Protein AF-A0A954G5V8-F1 (afdb_monomer_lite)

Secondary structure (DSSP, 8-state):
----------HHHHHHHHHHHHHHHHS------------PPPPP--EEEEEESTTT-B--BGGGTB--SB-TT-SSGGGSHHHHHHHHHHHHHSSPPEEEEEES--

Sequence (106 aa):
MQQTRINSASPETFLRIVIVFAIISACGFSDRLVSADKPQPAPAFKKILFLGNSITLHGPSKKIGWEGNWGMAASSLDKDYVHIVTDSFTKSSGNKPQTMVKNIAA

Foldseek 3Di:
DDDPPDPDDDPVVVVVVVVVVVVVVVPDPPPPPVPPPDPDQDPQQAEDEAEEALQAFDDDDVPVPRHDGGRPPAPDPCRRVQNVVQVVSCVVRVHRHHYDTDHPPD

Structure (mmCIF, N/CA/C/O backbone):
data_AF-A0A954G5V8-F1
#
_entry.id   AF-A0A954G5V8-F1
#
loop_
_atom_site.group_PDB
_atom_site.id
_atom_site.type_symbol
_atom_site.label_atom_id
_atom_site.label_alt_id
_atom_site.label_comp_id
_atom_site.label_asym_id
_atom_site.label_entity_id
_atom_site.label_seq_id
_atom_site.pdbx_PDB_ins_code
_atom_site.Cartn_x
_atom_site.Cartn_y
_atom_site.Cartn_z
_atom_site.occupancy
_atom_site.B_iso_or_equiv
_atom_site.auth_seq_id
_atom_site.auth_comp_id
_atom_site.auth_asym_id
_atom_site.auth_atom_id
_atom_site.pdbx_PDB_model_num
ATOM 1 N N . MET A 1 1 ? -7.916 -40.151 85.929 1.00 43.75 1 MET A N 1
ATOM 2 C CA . MET A 1 1 ? -8.846 -39.466 85.006 1.00 43.75 1 MET A CA 1
ATOM 3 C C . MET A 1 1 ? -8.687 -37.968 85.224 1.00 43.75 1 MET A C 1
ATOM 5 O O . MET A 1 1 ? -9.086 -37.474 86.268 1.00 43.75 1 MET A O 1
ATOM 9 N N . GLN A 1 2 ? -7.974 -37.277 84.329 1.00 44.84 2 GLN A N 1
ATOM 10 C CA . GLN A 1 2 ? -7.777 -35.825 84.399 1.00 44.84 2 GLN A CA 1
ATOM 11 C C . GLN A 1 2 ? -8.982 -35.137 83.751 1.00 44.84 2 GLN A C 1
ATOM 13 O O . GLN A 1 2 ? -9.231 -35.326 82.565 1.00 44.84 2 GLN A O 1
ATOM 18 N N . GLN A 1 3 ? -9.737 -34.364 84.532 1.00 47.34 3 GLN A N 1
ATOM 19 C CA . GLN A 1 3 ? -10.824 -33.530 84.026 1.00 47.34 3 GLN A CA 1
ATOM 20 C C . GLN A 1 3 ? -10.210 -32.328 83.292 1.00 47.34 3 GLN A C 1
ATOM 22 O O . GLN A 1 3 ? -9.636 -31.434 83.916 1.00 47.34 3 GLN A O 1
ATOM 27 N N . THR A 1 4 ? -10.304 -32.301 81.965 1.00 50.00 4 THR A N 1
ATOM 28 C CA . THR A 1 4 ? -9.928 -31.152 81.136 1.00 50.00 4 THR A CA 1
ATOM 29 C C . THR A 1 4 ? -10.841 -29.972 81.466 1.00 50.00 4 THR A C 1
ATOM 31 O O . THR A 1 4 ? -12.022 -29.950 81.124 1.00 50.00 4 THR A O 1
ATOM 34 N N . ARG A 1 5 ? -10.291 -28.978 82.170 1.00 47.34 5 ARG A N 1
ATOM 35 C CA . ARG A 1 5 ? -10.950 -27.700 82.448 1.00 47.34 5 ARG A CA 1
ATOM 36 C C . ARG A 1 5 ? -11.068 -26.922 81.132 1.00 47.34 5 ARG A C 1
ATOM 38 O O . ARG A 1 5 ? -10.124 -26.270 80.700 1.00 47.34 5 ARG A O 1
ATOM 45 N N . ILE A 1 6 ? -12.221 -27.023 80.481 1.00 61.38 6 ILE A N 1
ATOM 46 C CA . ILE A 1 6 ? -12.620 -26.139 79.384 1.00 61.38 6 ILE A CA 1
ATOM 47 C C . ILE A 1 6 ? -12.751 -24.715 79.939 1.00 61.38 6 ILE A C 1
ATOM 49 O O . ILE A 1 6 ? -13.649 -24.421 80.724 1.00 61.38 6 ILE A O 1
ATOM 53 N N . ASN A 1 7 ? -11.809 -23.841 79.582 1.00 59.19 7 ASN A N 1
ATOM 54 C CA . ASN A 1 7 ? -11.862 -22.422 79.922 1.00 59.19 7 ASN A CA 1
ATOM 55 C C . ASN A 1 7 ? -13.017 -21.772 79.144 1.00 59.19 7 ASN A C 1
ATOM 57 O O . ASN A 1 7 ? -12.863 -21.401 77.983 1.00 59.19 7 ASN A O 1
ATOM 61 N N . SER A 1 8 ? -14.183 -21.651 79.778 1.00 61.31 8 SER A N 1
ATOM 62 C CA . SER A 1 8 ? -15.288 -20.833 79.284 1.00 61.31 8 SER A CA 1
ATOM 63 C C . SER A 1 8 ? -14.870 -19.364 79.346 1.00 61.31 8 SER A C 1
ATOM 65 O O . SER A 1 8 ? -14.660 -18.829 80.437 1.00 61.31 8 SER A O 1
ATOM 67 N N . ALA A 1 9 ? -14.711 -18.719 78.190 1.00 64.31 9 ALA A N 1
ATOM 68 C CA . ALA A 1 9 ? -14.469 -17.282 78.125 1.00 64.31 9 ALA A CA 1
ATOM 69 C C . ALA A 1 9 ? -15.561 -16.534 78.914 1.00 64.31 9 ALA A C 1
ATOM 71 O O . ALA A 1 9 ? -16.734 -16.905 7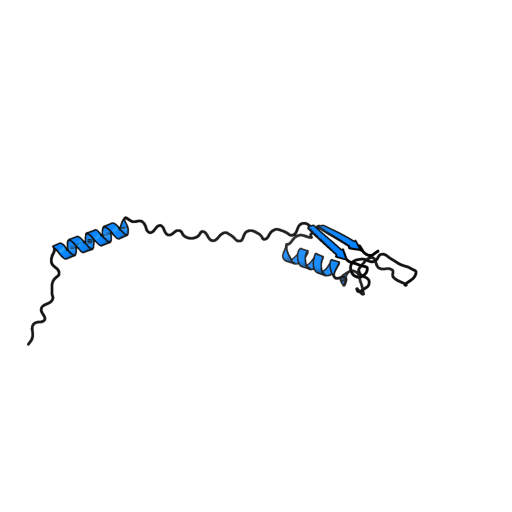8.865 1.00 64.31 9 ALA A O 1
ATOM 72 N N . SER A 1 10 ? -15.176 -15.519 79.691 1.00 68.69 10 SER A N 1
ATOM 73 C CA . SER A 1 10 ? -16.123 -14.783 80.534 1.00 68.69 10 SER A CA 1
ATOM 74 C C . SER A 1 10 ? -17.154 -14.030 79.673 1.00 68.69 10 SER A C 1
ATOM 76 O O . SER A 1 10 ? -16.832 -13.654 78.543 1.00 68.69 10 SER A O 1
ATOM 78 N N . PRO A 1 11 ? -18.372 -13.761 80.179 1.00 70.44 11 PRO A N 1
ATOM 79 C CA . PRO A 1 11 ? -19.420 -13.042 79.438 1.00 70.44 11 PRO A CA 1
ATOM 80 C C . PRO A 1 11 ? -18.955 -11.701 78.841 1.00 70.44 11 PRO A C 1
ATOM 82 O O . PRO A 1 11 ? -19.332 -11.341 77.730 1.00 70.44 11 PRO A O 1
ATOM 85 N N . GLU A 1 12 ? -18.039 -11.019 79.528 1.00 72.25 12 GLU A N 1
ATOM 86 C CA . GLU A 1 12 ? -17.387 -9.782 79.075 1.00 72.25 12 GLU A CA 1
ATOM 87 C C . GLU A 1 12 ? -16.534 -9.976 77.811 1.00 72.25 12 GLU A C 1
ATOM 89 O O . GLU A 1 12 ? -16.438 -9.097 76.955 1.00 72.25 12 GLU A O 1
ATOM 94 N N . THR A 1 13 ? -15.916 -11.151 77.669 1.00 69.31 13 THR A N 1
ATOM 95 C CA . THR A 1 13 ? -15.126 -11.522 76.488 1.00 69.31 13 THR A CA 1
ATOM 96 C C . THR A 1 13 ? -16.043 -11.731 75.287 1.00 69.31 13 THR A C 1
ATOM 98 O O . THR A 1 13 ? -15.734 -11.272 74.190 1.00 69.31 13 THR A O 1
ATOM 101 N N . PHE A 1 14 ? -17.209 -12.346 75.499 1.00 73.19 14 PHE A N 1
ATOM 102 C CA . PHE A 1 14 ? -18.224 -12.509 74.459 1.00 73.19 14 PHE A CA 1
ATOM 103 C C . PHE A 1 14 ? -18.810 -11.170 74.014 1.00 73.19 14 PHE A C 1
ATOM 105 O O . PHE A 1 14 ? -18.903 -10.919 72.814 1.00 73.19 14 PHE A O 1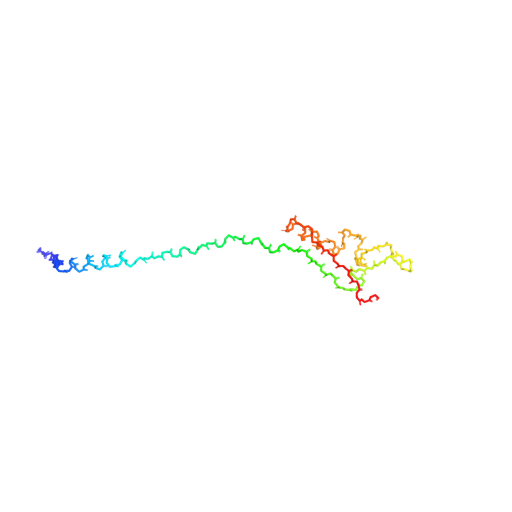
ATOM 112 N N . LEU A 1 15 ? -19.124 -10.279 74.957 1.00 72.44 15 LEU A N 1
ATOM 113 C CA . LEU A 1 15 ? -19.631 -8.945 74.642 1.00 72.44 15 LEU A CA 1
ATOM 114 C C . LEU A 1 15 ? -18.614 -8.132 73.824 1.00 72.44 15 LEU A C 1
ATOM 116 O O . LEU A 1 15 ? -18.972 -7.510 72.826 1.00 72.44 15 LEU A O 1
ATOM 120 N N . ARG A 1 16 ? -17.327 -8.208 74.179 1.00 75.50 16 ARG A N 1
ATOM 121 C CA . ARG A 1 16 ? -16.237 -7.576 73.418 1.00 75.50 16 ARG A CA 1
ATOM 122 C C . ARG A 1 16 ? -16.090 -8.144 72.008 1.00 75.50 16 ARG A C 1
ATOM 124 O O . ARG A 1 16 ? -15.915 -7.372 71.071 1.00 75.50 16 ARG A O 1
ATOM 131 N N . ILE A 1 17 ? -16.188 -9.464 71.846 1.00 75.81 17 ILE A N 1
ATOM 132 C CA . ILE A 1 17 ? -16.106 -10.117 70.531 1.00 75.81 17 ILE A CA 1
ATOM 133 C C . ILE A 1 17 ? -17.268 -9.664 69.637 1.00 75.81 17 ILE A C 1
ATOM 135 O O . ILE A 1 17 ? -17.035 -9.266 68.498 1.00 75.81 17 ILE A O 1
ATOM 139 N N . VAL A 1 18 ? -18.499 -9.644 70.155 1.00 76.62 18 VAL A N 1
ATOM 140 C CA . VAL A 1 18 ? -19.685 -9.211 69.394 1.00 76.62 18 VAL A CA 1
ATOM 141 C C . VAL A 1 18 ? -19.580 -7.740 68.977 1.00 76.62 18 VAL A C 1
ATOM 143 O O . VAL A 1 18 ? -19.893 -7.408 67.835 1.00 76.62 18 VAL A O 1
ATOM 146 N N . ILE A 1 19 ? -19.075 -6.865 69.853 1.00 73.81 19 ILE A N 1
ATOM 147 C CA . ILE A 1 19 ? -18.865 -5.442 69.538 1.00 73.81 19 ILE A CA 1
ATOM 148 C C . ILE A 1 19 ? -17.792 -5.261 68.452 1.00 73.81 19 ILE A C 1
ATOM 150 O O . ILE A 1 19 ? -17.989 -4.474 67.530 1.00 73.81 19 ILE A O 1
ATOM 154 N N . VAL A 1 20 ? -16.686 -6.010 68.505 1.00 69.56 20 VAL A N 1
ATOM 155 C CA . VAL A 1 20 ? -15.636 -5.957 67.470 1.00 69.56 20 VAL A CA 1
ATOM 156 C C . VAL A 1 20 ? -16.174 -6.424 66.115 1.00 69.56 20 VAL A C 1
ATOM 158 O O . VAL A 1 20 ? -15.944 -5.753 65.111 1.00 69.56 20 VAL A O 1
ATOM 161 N N . PHE A 1 21 ? -16.954 -7.508 66.077 1.00 67.19 21 PHE A N 1
ATOM 162 C CA . PHE A 1 21 ? -17.606 -7.966 64.845 1.00 67.19 21 PHE A CA 1
ATOM 163 C C . PHE A 1 21 ? -18.614 -6.945 64.295 1.00 67.19 21 PHE A C 1
ATOM 165 O O . PHE A 1 21 ? -18.647 -6.714 63.087 1.00 67.19 21 PHE A O 1
ATOM 172 N N . ALA A 1 2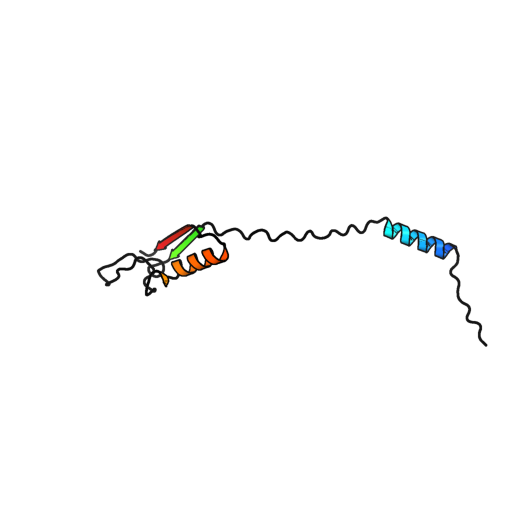2 ? -19.388 -6.282 65.160 1.00 68.88 22 ALA A N 1
ATOM 173 C CA . ALA A 1 22 ? -20.326 -5.237 64.748 1.00 68.88 22 ALA A CA 1
ATOM 174 C C . ALA A 1 22 ? -19.614 -4.002 64.163 1.00 68.88 22 ALA A C 1
ATOM 176 O O . ALA A 1 22 ? -20.070 -3.448 63.165 1.00 68.88 22 ALA A O 1
ATOM 177 N N . ILE A 1 23 ? -18.468 -3.601 64.726 1.00 66.00 23 ILE A N 1
ATOM 178 C CA . ILE A 1 23 ? -17.661 -2.476 64.220 1.00 66.00 23 ILE A CA 1
ATOM 179 C C . ILE A 1 23 ? -17.017 -2.821 62.871 1.00 66.00 23 ILE A C 1
ATOM 181 O O . ILE A 1 23 ? -17.036 -1.998 61.956 1.00 66.00 23 ILE A O 1
ATOM 185 N N . ILE A 1 24 ? -16.505 -4.046 62.712 1.00 62.91 24 ILE A N 1
ATOM 186 C CA . ILE A 1 24 ? -15.940 -4.525 61.439 1.00 62.91 24 ILE A CA 1
ATOM 187 C C . ILE A 1 24 ? -17.020 -4.578 60.348 1.00 62.91 24 ILE A C 1
ATOM 189 O O . ILE A 1 24 ? -16.738 -4.254 59.200 1.00 62.91 24 ILE A O 1
ATOM 193 N N . SER A 1 25 ? -18.264 -4.919 60.703 1.00 62.66 25 SER A N 1
ATOM 194 C CA . SER A 1 25 ? -19.384 -4.946 59.755 1.00 62.66 25 SER A CA 1
ATOM 195 C C . SER A 1 25 ? -19.953 -3.556 59.422 1.00 62.66 25 SER A C 1
ATOM 197 O O . SER A 1 25 ? -20.569 -3.402 58.369 1.00 62.66 25 SER A O 1
ATOM 199 N N . ALA A 1 26 ? -19.772 -2.554 60.292 1.00 61.28 26 ALA A N 1
ATOM 200 C CA . ALA A 1 26 ? -20.251 -1.181 60.087 1.00 61.28 26 ALA A CA 1
ATOM 201 C C . ALA A 1 26 ? -19.246 -0.292 59.331 1.00 61.28 26 ALA A C 1
ATOM 203 O O . ALA A 1 26 ? -19.646 0.645 58.637 1.00 61.28 26 ALA A O 1
ATOM 204 N N . CYS A 1 27 ? -17.949 -0.600 59.402 1.00 53.28 27 CYS A N 1
ATOM 205 C CA . CYS A 1 27 ? -16.945 -0.043 58.501 1.00 53.28 27 CYS A CA 1
ATOM 206 C C . CYS A 1 27 ? -17.060 -0.755 57.155 1.00 53.28 27 CYS A C 1
ATOM 208 O O . CYS A 1 27 ? -16.332 -1.705 56.887 1.00 53.28 27 CYS A O 1
ATOM 210 N N . GLY A 1 28 ? -18.013 -0.312 56.333 1.00 56.47 28 GLY A N 1
ATOM 211 C CA . GLY A 1 28 ? -18.241 -0.841 54.997 1.00 56.47 28 GLY A CA 1
ATOM 212 C C . GLY A 1 28 ? -16.925 -1.063 54.261 1.00 56.47 28 GLY A C 1
ATOM 213 O O . GLY A 1 28 ? -16.260 -0.107 53.852 1.00 56.47 28 GLY A O 1
ATOM 214 N N . PHE A 1 29 ? -16.575 -2.337 54.077 1.00 57.16 29 PHE A N 1
ATOM 215 C CA . PHE A 1 29 ? -15.659 -2.773 53.041 1.00 57.16 29 PHE A CA 1
ATOM 216 C C . PHE A 1 29 ? -16.357 -2.420 51.734 1.00 57.16 29 PHE A C 1
ATOM 218 O O . PHE A 1 29 ? -17.139 -3.184 51.178 1.00 57.16 29 PHE A O 1
ATOM 225 N N . SER A 1 30 ? -16.204 -1.164 51.328 1.00 56.31 30 SER A N 1
ATOM 226 C CA . SER A 1 30 ? -16.635 -0.726 50.021 1.00 56.31 30 SER A CA 1
ATOM 227 C C . SER A 1 30 ? -15.681 -1.422 49.076 1.00 56.31 30 SER A C 1
ATOM 229 O O . SER A 1 30 ? -14.590 -0.913 48.814 1.00 56.31 30 SER A O 1
ATOM 231 N N . ASP A 1 31 ? -16.076 -2.615 48.635 1.00 48.69 31 ASP A N 1
ATOM 232 C CA . ASP A 1 31 ? -15.572 -3.241 47.431 1.00 48.69 31 ASP A CA 1
ATOM 233 C C . ASP A 1 31 ? -15.693 -2.191 46.332 1.00 48.69 31 ASP A C 1
ATOM 235 O O . ASP A 1 31 ? -16.714 -2.046 45.658 1.00 48.69 31 ASP A O 1
ATOM 239 N N . ARG A 1 32 ? -14.632 -1.402 46.152 1.00 55.00 32 ARG A N 1
ATOM 240 C CA . ARG A 1 32 ? -14.363 -0.780 44.871 1.00 55.00 32 ARG A CA 1
ATOM 241 C C . ARG A 1 32 ? -14.047 -1.944 43.953 1.00 55.00 32 ARG A C 1
ATOM 243 O O . ARG A 1 32 ? -12.885 -2.265 43.722 1.00 55.00 32 ARG A O 1
ATOM 250 N N . LEU A 1 33 ? -15.099 -2.582 43.447 1.00 55.41 33 LEU A N 1
ATOM 251 C CA . LEU A 1 33 ? -15.027 -3.295 42.193 1.00 55.41 33 LEU A CA 1
ATOM 252 C C . LEU A 1 33 ? -14.473 -2.265 41.218 1.00 55.41 33 LEU A C 1
ATOM 254 O O . LEU A 1 33 ? -15.151 -1.305 40.851 1.00 55.41 33 LEU A O 1
ATOM 258 N N . VAL A 1 34 ? -13.186 -2.410 40.906 1.00 59.56 34 VAL A N 1
ATOM 259 C CA . VAL A 1 34 ? -12.573 -1.789 39.745 1.00 59.56 34 VAL A CA 1
ATOM 260 C C . VAL A 1 34 ? -13.512 -2.138 38.607 1.00 59.56 34 VAL A C 1
ATOM 262 O O . VAL A 1 34 ? -13.610 -3.294 38.199 1.00 59.56 34 VAL A O 1
ATOM 265 N N . SER A 1 35 ? -14.295 -1.147 38.185 1.00 61.81 35 SER A N 1
ATOM 266 C CA . SER A 1 35 ? -15.068 -1.245 36.966 1.00 61.81 35 SER A CA 1
ATOM 267 C C . SER A 1 35 ? -14.025 -1.529 35.904 1.00 61.81 35 SER A C 1
ATOM 269 O O . SER A 1 35 ? -13.194 -0.665 35.627 1.00 61.81 35 SER A O 1
ATOM 271 N N . ALA A 1 36 ? -13.987 -2.767 35.409 1.00 65.19 36 ALA A N 1
ATOM 272 C CA . ALA A 1 36 ? -13.164 -3.108 34.271 1.00 65.19 36 ALA A CA 1
ATOM 273 C C . ALA A 1 36 ? -13.579 -2.123 33.185 1.00 65.19 36 ALA A C 1
ATOM 275 O O . ALA A 1 36 ? -14.731 -2.150 32.738 1.00 65.19 36 ALA A O 1
ATOM 276 N N . ASP A 1 37 ? -12.695 -1.182 32.857 1.00 62.72 37 ASP A N 1
ATOM 277 C CA . ASP A 1 37 ? -12.921 -0.288 31.738 1.00 62.72 37 ASP A CA 1
ATOM 278 C C . ASP A 1 37 ? -13.264 -1.200 30.561 1.00 62.72 37 ASP A C 1
ATOM 280 O O . ASP A 1 37 ? -12.487 -2.094 30.205 1.00 62.72 37 ASP A O 1
ATOM 284 N N . LYS A 1 38 ? -14.479 -1.056 30.014 1.00 63.12 38 LYS A N 1
ATOM 285 C CA . LYS A 1 38 ? -14.834 -1.739 28.767 1.00 63.12 38 LYS A CA 1
ATOM 286 C C . LYS A 1 38 ? -13.693 -1.437 27.800 1.00 63.12 38 LYS A C 1
ATOM 288 O O . LYS A 1 38 ? -13.337 -0.259 27.739 1.00 63.12 38 LYS A O 1
ATOM 29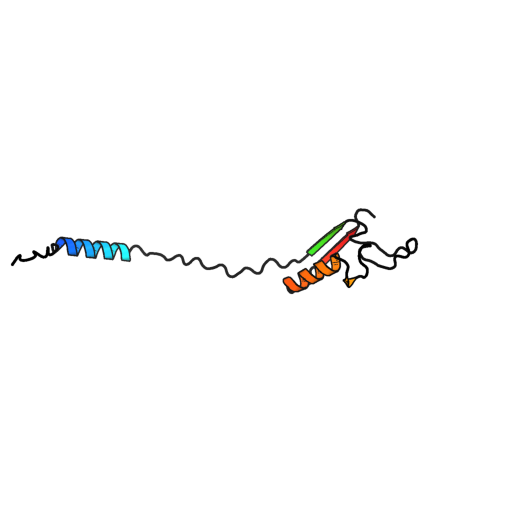3 N N . PRO A 1 39 ? -13.130 -2.426 27.076 1.00 65.25 39 PRO A N 1
ATOM 294 C CA . PRO A 1 39 ? -12.055 -2.169 26.131 1.00 65.25 39 PRO A CA 1
ATOM 295 C C . PRO A 1 39 ? -12.454 -0.982 25.261 1.00 65.25 39 PRO A C 1
ATOM 297 O O . PRO A 1 39 ? -13.380 -1.083 24.453 1.00 65.25 39 PRO A O 1
ATOM 300 N N . GLN A 1 40 ? -11.840 0.178 25.509 1.00 59.81 40 GLN A N 1
ATOM 301 C CA . GLN A 1 40 ? -12.068 1.337 24.669 1.00 59.81 40 GLN A CA 1
ATOM 302 C C . GLN A 1 40 ? -11.639 0.894 23.274 1.00 59.81 40 GLN A C 1
ATOM 304 O O . GLN A 1 40 ? -10.541 0.339 23.148 1.00 59.81 40 GLN A O 1
ATOM 309 N N . PRO A 1 41 ? -12.489 1.058 22.243 1.00 66.94 41 PRO A N 1
ATOM 310 C CA . PRO A 1 41 ? -12.097 0.717 20.889 1.00 66.94 41 PRO A CA 1
ATOM 311 C C . PRO A 1 41 ? -10.766 1.407 20.626 1.00 66.94 41 PRO A C 1
ATOM 313 O O . PRO A 1 41 ? -10.676 2.631 20.765 1.00 66.94 41 PRO A O 1
ATOM 316 N N . ALA A 1 42 ? -9.726 0.621 20.331 1.00 65.44 42 ALA A N 1
ATOM 317 C CA . ALA A 1 42 ? -8.425 1.177 20.005 1.00 65.44 42 ALA A CA 1
ATOM 318 C C . ALA A 1 42 ? -8.638 2.268 18.944 1.00 65.44 42 ALA A C 1
ATOM 320 O O . ALA A 1 42 ? -9.465 2.071 18.044 1.00 65.44 42 ALA A O 1
ATOM 321 N N . PRO A 1 43 ? -7.978 3.432 19.067 1.00 65.50 43 PRO A N 1
ATOM 322 C CA . PRO A 1 43 ? -8.224 4.549 18.172 1.00 65.50 43 PRO A CA 1
ATOM 323 C C . PRO A 1 43 ? -8.122 4.069 16.724 1.00 65.50 43 PRO A C 1
ATOM 325 O O . PRO A 1 43 ? -7.082 3.572 16.297 1.00 65.50 43 PRO A O 1
ATOM 328 N N . ALA A 1 44 ? -9.226 4.183 15.980 1.00 73.12 44 ALA A N 1
ATOM 329 C CA . ALA A 1 44 ? -9.257 3.795 14.579 1.00 73.12 44 ALA A CA 1
ATOM 330 C C . ALA A 1 44 ? -8.185 4.599 13.833 1.00 73.12 44 ALA A C 1
ATOM 332 O O . ALA A 1 44 ? -8.192 5.833 13.874 1.00 73.12 44 ALA A O 1
ATOM 333 N N . PHE A 1 45 ? -7.249 3.917 13.173 1.00 75.62 45 PHE A N 1
ATOM 334 C CA . PHE A 1 45 ? -6.205 4.566 12.386 1.00 75.62 45 PHE A CA 1
ATOM 335 C C . PHE A 1 45 ? -6.856 5.322 11.221 1.00 75.62 45 PHE A C 1
ATOM 337 O O . PHE A 1 45 ? -7.245 4.729 10.221 1.00 75.62 45 PHE A O 1
ATOM 344 N N . LYS A 1 46 ? -7.027 6.644 11.354 1.00 88.31 46 LYS A N 1
ATOM 345 C CA . LYS A 1 46 ? -7.740 7.445 10.341 1.00 88.31 46 LYS A CA 1
ATOM 346 C C . LYS A 1 46 ? -6.850 7.859 9.172 1.00 88.31 46 LYS A C 1
ATOM 348 O O . LYS A 1 46 ? -7.345 7.993 8.056 1.00 88.31 46 LYS A O 1
ATOM 353 N N . LYS A 1 47 ? -5.563 8.114 9.428 1.00 94.12 47 LYS A N 1
ATOM 354 C CA . LYS A 1 47 ? -4.622 8.686 8.456 1.00 94.12 47 LYS A CA 1
ATOM 355 C C . LYS A 1 47 ? -3.237 8.064 8.605 1.00 94.12 47 LYS A C 1
ATOM 357 O O . LYS A 1 47 ? -2.761 7.923 9.728 1.00 94.12 47 LYS A O 1
ATOM 362 N N . ILE A 1 48 ? -2.594 7.746 7.485 1.00 95.06 48 ILE A N 1
ATOM 363 C CA . ILE A 1 48 ? -1.223 7.227 7.418 1.00 95.06 48 ILE A CA 1
ATOM 364 C C . ILE A 1 48 ? -0.435 8.050 6.395 1.00 95.06 48 ILE A C 1
ATOM 366 O O . ILE A 1 48 ? -0.904 8.283 5.280 1.00 95.06 48 ILE A O 1
ATOM 370 N N . LEU A 1 49 ? 0.769 8.478 6.775 1.00 97.44 49 LEU A N 1
ATOM 371 C CA . LEU A 1 49 ? 1.715 9.169 5.904 1.00 97.44 49 LEU A CA 1
ATOM 372 C C . LEU A 1 49 ? 2.932 8.270 5.658 1.00 97.44 49 LEU A C 1
ATOM 374 O O . LEU A 1 49 ? 3.658 7.937 6.590 1.00 97.44 49 LEU A O 1
ATOM 378 N N . PHE A 1 50 ? 3.164 7.918 4.399 1.00 98.00 50 PHE A N 1
ATOM 379 C CA . PHE A 1 50 ? 4.345 7.203 3.934 1.00 98.00 50 PHE A CA 1
ATOM 380 C C . PHE A 1 50 ? 5.313 8.201 3.299 1.00 98.00 50 PHE A C 1
ATOM 382 O O . PHE A 1 50 ? 5.003 8.806 2.270 1.00 98.00 50 PHE A O 1
ATOM 389 N N . LEU A 1 51 ? 6.486 8.362 3.908 1.00 98.25 51 LEU A N 1
ATOM 390 C CA . LEU A 1 51 ? 7.592 9.153 3.374 1.00 98.25 51 LEU A CA 1
ATOM 391 C C . LEU A 1 51 ? 8.777 8.229 3.123 1.00 98.25 51 LEU A C 1
ATOM 393 O O . LEU A 1 51 ? 9.161 7.465 4.007 1.00 98.25 51 LEU A O 1
ATOM 397 N N . GLY A 1 52 ? 9.371 8.320 1.942 1.00 97.75 52 GLY A N 1
ATOM 398 C CA . GLY A 1 52 ? 10.579 7.565 1.635 1.00 97.75 52 GLY A CA 1
ATOM 399 C C . GLY A 1 52 ? 11.155 7.933 0.281 1.00 97.75 52 GLY A C 1
ATOM 400 O O . GLY A 1 52 ? 11.026 9.070 -0.159 1.00 97.75 52 GLY A O 1
ATOM 401 N N . ASN A 1 53 ? 11.819 6.987 -0.370 1.00 97.94 53 ASN A N 1
ATOM 402 C CA . ASN A 1 53 ? 12.476 7.201 -1.658 1.00 97.94 53 ASN A CA 1
ATOM 403 C C . ASN A 1 53 ? 11.734 6.456 -2.788 1.00 97.94 53 ASN A C 1
ATOM 405 O O . ASN A 1 53 ? 10.532 6.195 -2.691 1.00 97.94 53 ASN A O 1
ATOM 409 N N . SER A 1 54 ? 12.444 6.091 -3.858 1.00 96.94 54 SER A N 1
ATOM 410 C CA . SER A 1 54 ? 11.900 5.308 -4.976 1.00 96.94 54 SER A CA 1
ATOM 411 C C . SER A 1 54 ? 11.397 3.914 -4.582 1.00 96.94 54 SER A C 1
ATOM 413 O O . SER A 1 54 ? 10.584 3.340 -5.303 1.00 96.94 54 SER A O 1
ATOM 415 N N . ILE A 1 55 ? 11.822 3.374 -3.437 1.00 97.12 55 ILE A N 1
ATOM 416 C CA . ILE A 1 55 ? 11.279 2.133 -2.866 1.00 97.12 55 ILE A CA 1
ATOM 417 C C . ILE A 1 55 ? 9.862 2.358 -2.326 1.00 97.12 55 ILE A C 1
ATOM 419 O O . ILE A 1 55 ? 9.060 1.437 -2.351 1.00 97.12 55 ILE A O 1
ATOM 423 N N . THR A 1 56 ? 9.532 3.569 -1.871 1.00 98.06 56 THR A N 1
ATOM 424 C CA . THR A 1 56 ? 8.193 3.924 -1.371 1.00 98.06 56 THR A CA 1
ATOM 425 C C . THR A 1 56 ? 7.246 4.313 -2.492 1.00 98.06 56 THR A C 1
ATOM 427 O O . THR A 1 56 ? 6.086 3.915 -2.488 1.00 98.06 56 THR A O 1
ATOM 430 N N . LEU A 1 57 ? 7.716 5.120 -3.442 1.00 98.06 57 LEU A N 1
ATOM 431 C CA . LEU A 1 57 ? 6.920 5.530 -4.590 1.00 98.06 57 LEU A CA 1
ATOM 432 C C . LEU A 1 57 ? 7.832 5.905 -5.751 1.00 98.06 57 LEU A C 1
ATOM 434 O O . LEU A 1 57 ? 8.682 6.795 -5.638 1.00 98.06 57 LEU A O 1
ATOM 438 N N . HIS A 1 58 ? 7.605 5.273 -6.893 1.00 97.44 58 HIS A N 1
ATOM 439 C CA . HIS A 1 58 ? 8.197 5.681 -8.151 1.00 97.44 58 HIS A CA 1
ATOM 440 C C . HIS A 1 58 ? 7.119 5.709 -9.227 1.00 97.44 58 HIS A C 1
ATOM 442 O O . HIS A 1 58 ? 6.399 4.730 -9.422 1.00 97.44 58 HIS A O 1
ATOM 448 N N . GLY A 1 59 ? 6.993 6.858 -9.889 1.00 96.50 59 GLY A N 1
ATOM 449 C CA . GLY A 1 59 ? 6.097 6.991 -11.028 1.00 96.50 59 GLY A CA 1
ATOM 450 C C . GLY A 1 59 ? 6.661 6.293 -12.270 1.00 96.50 59 GLY A C 1
ATOM 451 O O . GLY A 1 59 ? 7.843 5.939 -12.291 1.00 96.50 59 GLY A O 1
ATOM 452 N N . PRO A 1 60 ? 5.850 6.140 -13.327 1.00 96.69 60 PRO A N 1
ATOM 453 C CA . PRO A 1 60 ? 6.298 5.541 -14.576 1.00 96.69 60 PRO A CA 1
ATOM 454 C C . PRO A 1 60 ? 7.517 6.267 -15.162 1.00 96.69 60 PRO A C 1
ATOM 456 O O . PRO A 1 60 ? 7.562 7.497 -15.238 1.00 96.69 60 PRO A O 1
ATOM 459 N N . SER A 1 61 ? 8.504 5.497 -15.611 1.00 95.81 61 SER A N 1
ATOM 460 C CA . SER A 1 61 ? 9.738 5.973 -16.226 1.00 95.81 61 SER A CA 1
ATOM 461 C C . SER A 1 61 ? 10.134 5.081 -17.403 1.00 95.81 61 SER A C 1
ATOM 463 O O . SER A 1 61 ? 10.802 4.053 -17.259 1.00 95.81 61 SER A O 1
ATOM 465 N N . LYS A 1 62 ? 9.797 5.545 -18.614 1.00 95.94 62 LYS A N 1
ATOM 466 C CA . LYS A 1 62 ? 10.153 4.881 -19.881 1.00 95.94 62 LYS A CA 1
ATOM 467 C C . LYS A 1 62 ? 11.661 4.660 -20.045 1.00 95.94 62 LYS A C 1
ATOM 469 O O . LYS A 1 62 ? 12.072 3.714 -20.703 1.00 95.94 62 LYS A O 1
ATOM 474 N N . LYS A 1 63 ? 12.493 5.516 -19.435 1.00 95.62 63 LYS A N 1
ATOM 475 C CA . LYS A 1 63 ? 13.964 5.449 -19.529 1.00 95.62 63 LYS A CA 1
ATOM 476 C C . LYS A 1 63 ? 14.549 4.177 -18.912 1.00 95.62 63 LYS A C 1
ATOM 478 O O . LYS A 1 63 ? 15.600 3.731 -19.351 1.00 95.62 63 LYS A O 1
ATOM 483 N N . ILE A 1 64 ? 13.884 3.626 -17.899 1.00 94.31 64 ILE A N 1
ATOM 484 C CA . ILE A 1 64 ? 14.317 2.418 -17.182 1.00 94.31 64 ILE A CA 1
ATOM 485 C C . ILE A 1 64 ? 13.354 1.243 -17.402 1.00 94.31 64 ILE A C 1
ATOM 487 O O . ILE A 1 64 ? 13.451 0.238 -16.709 1.00 94.31 64 ILE A O 1
ATOM 491 N N . GLY A 1 65 ? 12.407 1.378 -18.339 1.00 94.88 65 GLY A N 1
ATOM 492 C CA . GLY A 1 65 ? 11.377 0.367 -18.591 1.00 94.88 65 GLY A CA 1
ATOM 493 C C . GLY A 1 65 ? 10.405 0.164 -17.424 1.00 94.88 65 GLY A C 1
ATOM 494 O O . GLY A 1 65 ? 9.848 -0.920 -17.279 1.00 94.88 65 GLY A O 1
ATOM 495 N N . TRP A 1 66 ? 10.220 1.176 -16.571 1.00 95.06 66 TRP A N 1
ATOM 496 C CA . TRP A 1 66 ? 9.310 1.095 -15.431 1.00 95.06 66 TRP A CA 1
ATOM 497 C C . TRP A 1 66 ? 7.946 1.680 -15.790 1.00 95.06 66 TRP A C 1
ATOM 499 O O . TRP A 1 66 ? 7.823 2.882 -15.997 1.00 95.06 66 TRP A O 1
ATOM 509 N N . GLU A 1 67 ? 6.911 0.849 -15.827 1.00 96.12 67 GLU A N 1
ATOM 510 C CA . GLU A 1 67 ? 5.534 1.281 -16.125 1.00 96.12 67 GLU A CA 1
ATOM 511 C C . GLU A 1 67 ? 4.665 1.408 -14.858 1.00 96.12 67 GLU A C 1
ATOM 513 O O . GLU A 1 67 ? 3.519 1.853 -14.915 1.00 96.12 67 GLU A O 1
ATOM 518 N N . GLY A 1 68 ? 5.198 1.014 -13.697 1.00 95.56 68 GLY A N 1
ATOM 519 C CA . GLY A 1 68 ? 4.473 1.018 -12.430 1.00 95.56 68 GLY A CA 1
ATOM 520 C C . GLY A 1 68 ? 4.333 2.406 -11.803 1.00 95.56 68 GLY A C 1
ATOM 521 O O . GLY A 1 68 ? 5.107 3.322 -12.072 1.00 95.56 68 GLY A O 1
ATOM 522 N N . ASN A 1 69 ? 3.356 2.544 -10.906 1.00 97.06 69 ASN A N 1
ATOM 523 C CA . ASN A 1 69 ? 3.192 3.715 -10.038 1.00 97.06 69 ASN A CA 1
ATOM 524 C C . ASN A 1 69 ? 3.150 3.288 -8.562 1.00 97.06 69 ASN A C 1
ATOM 526 O O . ASN A 1 69 ? 2.176 3.522 -7.846 1.00 97.06 69 ASN A O 1
ATOM 530 N N . TRP A 1 70 ? 4.192 2.570 -8.154 1.00 98.00 70 TRP A N 1
ATOM 531 C CA . TRP A 1 70 ? 4.396 1.993 -6.825 1.00 98.00 70 TRP A CA 1
ATOM 532 C C . TRP A 1 70 ? 5.903 1.879 -6.553 1.00 98.00 70 TRP A C 1
ATOM 534 O O . TRP A 1 70 ? 6.714 2.349 -7.355 1.00 98.00 70 TRP A O 1
ATOM 544 N N . GLY A 1 71 ? 6.304 1.315 -5.416 1.00 97.75 71 GLY A N 1
ATOM 545 C CA . GLY A 1 71 ? 7.715 1.146 -5.076 1.00 97.75 71 GLY A CA 1
ATOM 546 C C . GLY A 1 71 ? 8.511 0.330 -6.101 1.00 97.75 71 GLY A C 1
ATOM 547 O O . GLY A 1 71 ? 8.098 -0.764 -6.478 1.00 97.75 71 GLY A O 1
ATOM 548 N N . MET A 1 72 ? 9.703 0.797 -6.487 1.00 96.75 72 MET A N 1
ATOM 549 C CA . MET A 1 72 ? 10.592 0.104 -7.447 1.00 96.75 72 MET A CA 1
ATOM 550 C C . MET A 1 72 ? 10.945 -1.338 -7.048 1.00 96.75 72 MET A C 1
ATOM 552 O O . MET A 1 72 ? 11.282 -2.155 -7.900 1.00 96.75 72 MET A O 1
ATOM 556 N N . ALA A 1 73 ? 10.908 -1.649 -5.750 1.00 96.06 73 ALA A N 1
ATOM 557 C CA . ALA A 1 73 ? 11.238 -2.975 -5.234 1.00 96.06 73 ALA A CA 1
ATOM 558 C C . ALA A 1 73 ? 10.095 -3.997 -5.390 1.00 96.06 73 ALA A C 1
ATOM 560 O O . ALA A 1 73 ? 10.317 -5.191 -5.187 1.00 96.06 73 ALA A O 1
ATOM 561 N N . ALA A 1 74 ? 8.877 -3.560 -5.725 1.00 97.12 74 ALA A N 1
ATOM 562 C CA . ALA A 1 74 ? 7.727 -4.448 -5.834 1.00 97.12 74 ALA A CA 1
ATOM 563 C C . ALA A 1 74 ? 7.510 -4.919 -7.276 1.00 97.12 74 ALA A C 1
ATOM 565 O O . ALA A 1 74 ? 7.498 -4.130 -8.218 1.00 97.12 74 ALA A O 1
ATOM 566 N N . SER A 1 75 ? 7.266 -6.220 -7.444 1.00 95.56 75 SER A N 1
ATOM 567 C CA . SER A 1 75 ? 6.992 -6.809 -8.765 1.00 95.56 75 SER A CA 1
ATOM 568 C C . SER A 1 75 ? 5.608 -6.457 -9.326 1.00 95.56 75 SER A C 1
ATOM 570 O O . SER A 1 75 ? 5.375 -6.632 -10.518 1.00 95.56 75 SER A O 1
ATOM 572 N N . SER A 1 76 ? 4.694 -5.965 -8.488 1.00 96.69 76 SER A N 1
ATOM 573 C CA . SER A 1 76 ? 3.351 -5.514 -8.860 1.00 96.69 76 SER A CA 1
ATOM 574 C C . SER A 1 76 ? 2.756 -4.632 -7.754 1.00 96.69 76 SER A C 1
ATOM 576 O O . SER A 1 76 ? 3.243 -4.644 -6.622 1.00 96.69 76 SER A O 1
ATOM 578 N N . LEU A 1 77 ? 1.697 -3.880 -8.075 1.00 96.06 77 LEU A N 1
ATOM 579 C CA . LEU A 1 77 ? 1.005 -2.968 -7.152 1.00 96.06 77 LEU A CA 1
ATOM 580 C C . LEU A 1 77 ? 0.540 -3.657 -5.856 1.00 96.06 77 LEU A C 1
ATOM 582 O O . LEU A 1 77 ? 0.709 -3.121 -4.770 1.00 96.06 77 LEU A O 1
ATOM 586 N N . ASP A 1 78 ? -0.030 -4.855 -5.959 1.00 96.69 78 ASP A N 1
ATOM 587 C CA . ASP A 1 78 ? -0.540 -5.645 -4.829 1.00 96.69 78 ASP A CA 1
ATOM 588 C C . ASP A 1 78 ? 0.569 -6.200 -3.919 1.00 96.69 78 ASP A C 1
ATOM 590 O O . ASP A 1 78 ? 0.307 -6.595 -2.784 1.00 96.69 78 ASP A O 1
ATOM 594 N N . LYS A 1 79 ? 1.816 -6.208 -4.402 1.00 97.50 79 LYS A N 1
ATOM 595 C CA . LYS A 1 79 ? 3.003 -6.645 -3.653 1.00 97.50 79 LYS A CA 1
ATOM 596 C C . LYS A 1 79 ? 3.820 -5.482 -3.098 1.00 97.50 79 LYS A C 1
ATOM 598 O O . LYS A 1 79 ? 4.848 -5.704 -2.460 1.00 97.50 79 LYS A O 1
ATOM 603 N N . ASP A 1 80 ? 3.398 -4.251 -3.355 1.00 97.81 80 ASP A N 1
ATOM 604 C CA . ASP A 1 80 ? 4.028 -3.060 -2.809 1.00 97.81 80 ASP A CA 1
ATOM 605 C C . ASP A 1 80 ? 3.752 -2.937 -1.307 1.00 97.81 80 ASP A C 1
ATOM 607 O O . ASP A 1 80 ? 2.62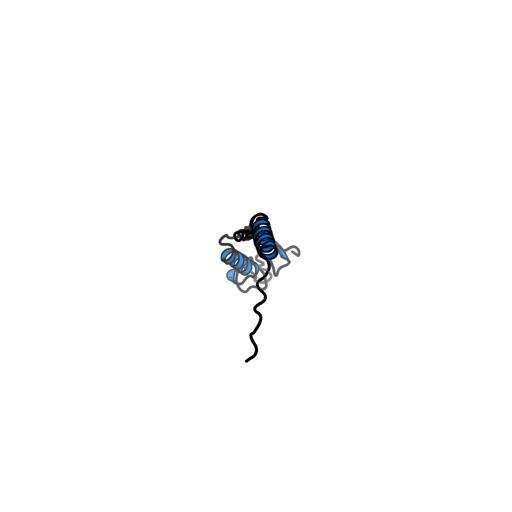2 -3.110 -0.845 1.00 97.81 80 ASP A O 1
ATOM 611 N N . TYR A 1 81 ? 4.784 -2.629 -0.517 1.00 97.94 81 TYR A N 1
ATOM 612 C CA . TYR A 1 81 ? 4.653 -2.652 0.941 1.00 97.94 81 TYR A CA 1
ATOM 613 C C . TYR A 1 81 ? 3.660 -1.596 1.442 1.00 97.94 81 TYR A C 1
ATOM 615 O O . TYR A 1 81 ? 2.974 -1.838 2.432 1.00 97.94 81 TYR A O 1
ATOM 623 N N . VAL A 1 82 ? 3.535 -0.450 0.761 1.00 98.06 82 VAL A N 1
ATOM 624 C CA . VAL A 1 82 ? 2.543 0.578 1.113 1.00 98.06 82 VAL A CA 1
ATOM 625 C C . VAL A 1 82 ? 1.128 0.011 0.982 1.00 98.06 82 VAL A C 1
ATOM 627 O O . VAL A 1 82 ? 0.300 0.209 1.877 1.00 98.06 82 VAL A O 1
ATOM 630 N N . HIS A 1 83 ? 0.864 -0.749 -0.083 1.00 97.31 83 HIS A N 1
ATOM 631 C CA . HIS A 1 83 ? -0.418 -1.415 -0.311 1.00 97.31 83 HIS A CA 1
ATOM 632 C C . HIS A 1 83 ? -0.667 -2.522 0.719 1.00 97.31 83 HIS A C 1
ATOM 634 O O . HIS A 1 83 ? -1.696 -2.502 1.396 1.00 97.31 83 HIS A O 1
ATOM 640 N N . ILE A 1 84 ? 0.3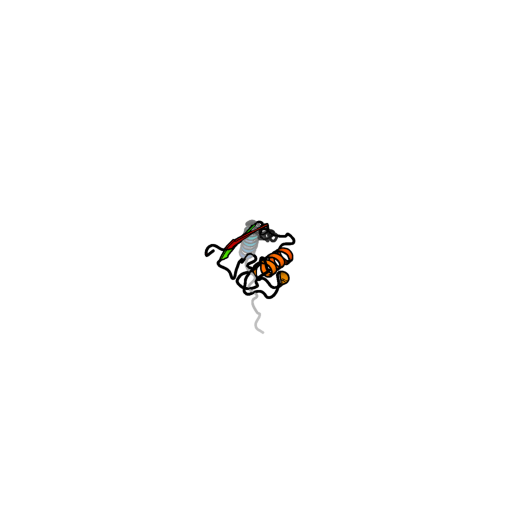13 -3.403 0.946 1.00 97.88 84 ILE A N 1
ATOM 641 C CA . ILE A 1 84 ? 0.222 -4.492 1.936 1.00 97.88 84 ILE A CA 1
ATOM 642 C C . ILE A 1 84 ? -0.044 -3.948 3.350 1.00 97.88 84 ILE A C 1
ATOM 644 O O . ILE A 1 84 ? -0.879 -4.483 4.086 1.00 97.88 84 ILE A O 1
ATOM 648 N N . VAL A 1 85 ? 0.645 -2.875 3.749 1.00 96.62 85 VAL A N 1
ATOM 649 C CA . VAL A 1 85 ? 0.465 -2.242 5.065 1.00 96.62 85 VAL A CA 1
ATOM 650 C C . VAL A 1 85 ? -0.923 -1.612 5.175 1.00 96.62 85 VAL A C 1
ATOM 652 O O . VAL A 1 85 ? -1.620 -1.838 6.164 1.00 96.62 85 VAL A O 1
ATOM 655 N N . THR A 1 86 ? -1.363 -0.874 4.154 1.00 95.56 86 THR A N 1
ATOM 656 C CA . THR A 1 86 ? -2.701 -0.255 4.115 1.00 95.56 86 THR A CA 1
ATOM 657 C C . THR A 1 86 ? -3.813 -1.296 4.236 1.00 95.56 86 THR A C 1
ATOM 659 O O . THR A 1 86 ? -4.768 -1.116 5.001 1.00 95.56 86 THR A O 1
ATOM 662 N N . ASP A 1 87 ? -3.670 -2.420 3.540 1.00 95.25 87 ASP A N 1
ATOM 663 C CA . ASP A 1 87 ? -4.621 -3.527 3.601 1.00 95.25 87 ASP A CA 1
ATOM 664 C C . ASP A 1 87 ? -4.611 -4.210 4.970 1.00 95.25 87 ASP A C 1
ATOM 666 O O . ASP A 1 87 ? -5.666 -4.568 5.495 1.00 95.25 87 ASP A O 1
ATOM 670 N N . SER A 1 88 ? -3.438 -4.342 5.591 1.00 94.31 88 SER A N 1
ATOM 671 C CA . SER A 1 88 ? -3.306 -4.897 6.943 1.00 94.31 88 SER A CA 1
ATOM 672 C C . SER A 1 88 ? -4.026 -4.031 7.982 1.00 94.31 88 SER A C 1
ATOM 674 O O . SER A 1 88 ? -4.741 -4.563 8.832 1.00 94.31 88 SER A O 1
ATOM 676 N N . PHE A 1 89 ? -3.928 -2.701 7.872 1.00 92.38 89 PHE A N 1
ATOM 677 C CA . PHE A 1 89 ? -4.687 -1.771 8.718 1.00 92.38 89 PHE A CA 1
ATOM 678 C C . PHE A 1 89 ? -6.190 -1.810 8.451 1.00 92.38 89 PHE A C 1
ATOM 680 O O . PHE A 1 89 ? -6.986 -1.732 9.387 1.00 92.38 89 PHE A O 1
ATOM 687 N N . THR A 1 90 ? -6.593 -1.965 7.191 1.00 91.62 90 THR A N 1
ATOM 688 C CA . THR A 1 90 ? -8.010 -2.104 6.830 1.00 91.62 90 THR A CA 1
ATOM 689 C C . THR A 1 90 ? -8.616 -3.345 7.487 1.00 91.62 90 THR A C 1
ATOM 691 O O . THR A 1 90 ? -9.694 -3.273 8.074 1.00 91.62 90 THR A O 1
ATOM 694 N N . LYS A 1 91 ? -7.887 -4.469 7.462 1.00 91.62 91 LYS A N 1
ATOM 695 C CA . LYS A 1 91 ? -8.297 -5.733 8.091 1.00 91.62 91 LYS A CA 1
ATOM 696 C C . LYS A 1 91 ? -8.352 -5.644 9.617 1.00 91.62 91 LYS A C 1
ATOM 698 O O . LYS A 1 91 ? -9.263 -6.208 10.211 1.00 91.62 91 LYS A O 1
ATOM 703 N N . SER A 1 92 ? -7.405 -4.951 10.253 1.00 88.06 92 SER A N 1
ATOM 704 C CA . SER A 1 92 ? -7.331 -4.878 11.720 1.00 88.06 92 SER A CA 1
ATOM 705 C C . SER A 1 92 ? -8.295 -3.867 12.342 1.00 88.06 92 SER A C 1
ATOM 707 O O . SER A 1 92 ? -8.784 -4.093 13.444 1.00 88.06 92 SER A O 1
ATOM 709 N N . SER A 1 93 ? -8.580 -2.758 11.654 1.00 85.12 93 SER A N 1
ATOM 710 C CA . SER A 1 93 ? -9.407 -1.662 12.184 1.00 85.12 93 SER A CA 1
ATOM 711 C C . SER A 1 93 ? -10.845 -1.640 11.656 1.00 85.12 93 SER A C 1
ATOM 713 O O . SER A 1 93 ? -11.655 -0.825 12.102 1.00 85.12 93 SER A O 1
ATOM 715 N N . GLY A 1 94 ? -11.165 -2.497 10.680 1.00 85.50 94 GLY A N 1
ATOM 716 C CA . GLY A 1 94 ? -12.465 -2.534 10.007 1.00 85.50 94 GLY A CA 1
ATOM 717 C C . GLY A 1 94 ? -12.737 -1.340 9.084 1.00 85.50 94 GLY A C 1
ATOM 718 O O . GLY A 1 94 ? -13.799 -1.282 8.474 1.00 85.50 94 GLY A O 1
ATOM 719 N N . ASN A 1 95 ? -11.802 -0.392 8.961 1.00 88.50 95 ASN A N 1
ATOM 720 C CA . ASN A 1 95 ? -11.924 0.788 8.109 1.00 88.50 95 ASN A CA 1
ATOM 721 C C . ASN A 1 95 ? -10.628 1.013 7.332 1.00 88.50 95 ASN A C 1
ATOM 723 O O . ASN A 1 95 ? -9.535 0.884 7.881 1.00 88.50 95 ASN A O 1
ATOM 727 N N . LYS A 1 96 ? -10.731 1.401 6.058 1.00 91.62 96 LYS A N 1
ATOM 728 C CA . LYS A 1 96 ? -9.546 1.749 5.271 1.00 91.62 96 LYS A CA 1
ATOM 729 C C . LYS A 1 96 ? -8.998 3.112 5.723 1.00 91.62 96 LYS A C 1
ATOM 731 O O . LYS A 1 96 ? -9.745 4.092 5.665 1.00 91.62 96 LYS A O 1
ATOM 736 N N . PRO A 1 97 ? -7.724 3.215 6.142 1.00 93.69 97 PRO A N 1
ATOM 737 C CA . PRO A 1 97 ? -7.134 4.501 6.497 1.00 93.69 97 PRO A CA 1
ATOM 738 C C . PRO A 1 97 ? -6.964 5.383 5.254 1.00 93.69 97 PRO A C 1
ATOM 740 O O . PRO A 1 97 ? -6.701 4.895 4.154 1.00 93.69 97 PRO A O 1
ATOM 743 N N . GLN A 1 98 ? -7.043 6.703 5.430 1.00 95.62 98 GLN A N 1
ATOM 744 C CA . GLN A 1 98 ? -6.610 7.643 4.399 1.00 95.62 98 GLN A CA 1
ATOM 745 C C . GLN A 1 98 ? -5.080 7.612 4.305 1.00 95.62 98 GLN A C 1
ATOM 747 O O . GLN A 1 98 ? -4.392 7.877 5.290 1.00 95.62 98 GLN A O 1
ATOM 752 N N . THR A 1 99 ? -4.539 7.328 3.125 1.00 95.94 99 THR A N 1
ATOM 753 C CA . THR A 1 99 ? -3.091 7.212 2.918 1.00 95.94 99 THR A CA 1
ATOM 754 C C . THR A 1 99 ? -2.552 8.361 2.081 1.00 95.94 99 THR A C 1
ATOM 756 O O . THR A 1 99 ? -3.116 8.701 1.043 1.00 95.94 99 THR A O 1
ATOM 759 N N . MET A 1 100 ? -1.423 8.922 2.500 1.00 97.75 100 MET A N 1
ATOM 760 C CA . MET A 1 100 ? -0.612 9.841 1.705 1.00 97.75 100 MET A CA 1
ATOM 761 C C . MET A 1 100 ? 0.755 9.211 1.482 1.00 97.75 100 MET A C 1
ATOM 763 O O . MET A 1 100 ? 1.364 8.731 2.433 1.00 97.75 100 MET A O 1
ATOM 767 N N . VAL A 1 101 ? 1.237 9.214 0.243 1.00 98.00 101 VAL A N 1
ATOM 768 C CA . VAL A 1 101 ? 2.497 8.564 -0.132 1.00 98.00 101 VAL A CA 1
ATOM 769 C C . VAL A 1 101 ? 3.360 9.575 -0.866 1.00 98.00 101 VAL A C 1
ATOM 771 O O . VAL A 1 101 ? 2.915 10.175 -1.846 1.00 98.00 101 VAL A O 1
ATOM 774 N N . LYS A 1 102 ? 4.584 9.796 -0.388 1.00 98.00 102 LYS A N 1
ATOM 775 C CA . LYS A 1 102 ? 5.513 10.746 -0.997 1.00 98.00 102 LYS A CA 1
ATOM 776 C C . LYS A 1 102 ? 6.918 10.167 -1.060 1.00 98.00 102 LYS A C 1
ATOM 778 O O . LYS A 1 102 ? 7.498 9.774 -0.051 1.00 98.00 102 LYS A O 1
ATOM 783 N N . ASN A 1 103 ? 7.476 10.201 -2.263 1.00 97.62 103 ASN A N 1
ATOM 784 C CA . ASN A 1 103 ? 8.911 10.121 -2.451 1.00 97.62 103 ASN A CA 1
ATOM 785 C C . ASN A 1 103 ? 9.518 11.506 -2.169 1.00 97.62 103 ASN A C 1
ATOM 787 O O . ASN A 1 103 ? 9.176 12.476 -2.848 1.00 97.62 103 ASN A O 1
ATOM 791 N N . ILE A 1 104 ? 10.349 11.598 -1.133 1.00 97.62 104 ILE A N 1
ATOM 792 C CA . ILE A 1 104 ? 11.037 12.820 -0.692 1.00 97.62 104 ILE A CA 1
ATOM 793 C C . ILE A 1 104 ? 12.474 12.921 -1.225 1.00 97.62 104 ILE A C 1
ATOM 795 O O . ILE A 1 104 ? 13.157 13.897 -0.942 1.00 97.62 104 ILE A O 1
ATOM 799 N N . ALA A 1 105 ? 12.925 11.915 -1.977 1.00 95.25 105 ALA A N 1
ATOM 800 C CA . ALA A 1 105 ? 14.241 11.852 -2.611 1.00 95.25 105 ALA A CA 1
ATOM 801 C C . ALA A 1 105 ? 14.169 11.946 -4.151 1.00 95.25 105 ALA A C 1
ATOM 803 O O . ALA A 1 105 ? 15.172 11.694 -4.816 1.00 95.25 105 ALA A O 1
ATOM 804 N N . ALA A 1 106 ? 12.982 12.227 -4.700 1.00 79.56 106 ALA A N 1
ATOM 805 C CA . ALA A 1 106 ? 12.736 12.412 -6.131 1.00 79.56 106 ALA A CA 1
ATOM 806 C C . ALA A 1 106 ? 13.051 13.835 -6.593 1.00 79.56 106 ALA A C 1
ATOM 808 O O . ALA A 1 106 ? 12.761 14.775 -5.817 1.00 79.56 106 ALA A O 1
#

pLDDT: mean 81.54, std 17.16, range [43.75, 98.25]

Radius of gyration: 36.4 Å; chains: 1; bounding box: 35×52×105 Å